Protein AF-A0A495YMJ0-F1 (afdb_monomer)

Structure (mmCIF, N/CA/C/O backbone):
data_AF-A0A495YMJ0-F1
#
_entry.id   AF-A0A495YMJ0-F1
#
loop_
_atom_site.group_PDB
_atom_site.id
_atom_site.type_symbol
_atom_site.label_atom_id
_atom_site.label_alt_id
_atom_site.label_comp_id
_atom_site.label_asym_id
_atom_site.label_entity_id
_atom_site.label_seq_id
_atom_site.pdbx_PDB_ins_code
_atom_site.Cartn_x
_atom_site.Cartn_y
_atom_site.Cartn_z
_atom_site.occupancy
_atom_site.B_iso_or_equiv
_atom_site.auth_seq_id
_atom_site.auth_comp_id
_atom_site.auth_asym_id
_atom_site.auth_atom_id
_atom_site.pdbx_PDB_model_num
ATOM 1 N N . MET A 1 1 ? -19.821 2.654 14.635 1.00 47.00 1 MET A N 1
ATOM 2 C CA . MET A 1 1 ? -18.580 1.934 14.264 1.00 47.00 1 MET A CA 1
ATOM 3 C C . MET A 1 1 ? -17.889 2.716 13.156 1.00 47.00 1 MET A C 1
ATOM 5 O O . MET A 1 1 ? -18.572 3.091 12.212 1.00 47.00 1 MET A O 1
ATOM 9 N N . ARG A 1 2 ? -16.588 3.023 13.265 1.00 61.34 2 ARG A N 1
ATOM 10 C CA . ARG A 1 2 ? -15.828 3.596 12.138 1.00 61.34 2 ARG A CA 1
ATOM 11 C C . ARG A 1 2 ? -15.476 2.460 11.178 1.00 61.34 2 ARG A C 1
ATOM 13 O O . ARG A 1 2 ? -14.910 1.464 11.615 1.00 61.34 2 ARG A O 1
ATOM 20 N N . MET A 1 3 ? -15.832 2.606 9.906 1.00 70.12 3 MET A N 1
ATOM 21 C CA . MET A 1 3 ? -15.425 1.672 8.858 1.00 70.12 3 MET A CA 1
ATOM 22 C C . MET A 1 3 ? -13.913 1.806 8.652 1.00 70.12 3 MET A C 1
ATOM 24 O O . MET A 1 3 ? -13.414 2.912 8.444 1.00 70.12 3 MET A O 1
ATOM 28 N N . LEU A 1 4 ? -13.185 0.697 8.781 1.00 79.44 4 LEU A N 1
ATOM 29 C CA . LEU A 1 4 ? -11.745 0.651 8.561 1.00 79.44 4 LEU A CA 1
ATOM 30 C C . LEU A 1 4 ? -11.475 0.170 7.137 1.00 79.44 4 LEU A C 1
ATOM 32 O O . LEU A 1 4 ? -11.844 -0.947 6.786 1.0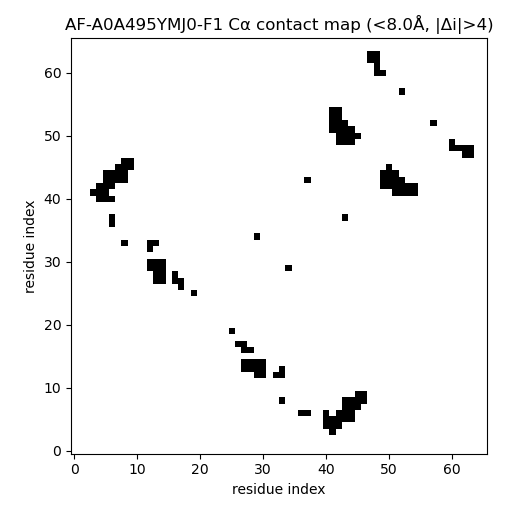0 79.44 4 LEU A O 1
ATOM 36 N N . THR A 1 5 ? -10.805 0.997 6.340 1.00 85.00 5 THR A N 1
ATOM 37 C CA . THR A 1 5 ? -10.380 0.624 4.987 1.00 85.00 5 THR A CA 1
ATOM 38 C C . THR A 1 5 ? -8.937 0.130 5.020 1.00 85.00 5 THR A C 1
ATOM 40 O O . THR A 1 5 ? -8.055 0.800 5.558 1.00 85.00 5 THR A O 1
ATOM 43 N N . VAL A 1 6 ? -8.682 -1.035 4.431 1.00 89.38 6 VAL A N 1
ATOM 44 C CA . VAL A 1 6 ? -7.331 -1.581 4.255 1.00 89.38 6 VAL A CA 1
ATOM 45 C C . VAL A 1 6 ? -7.049 -1.639 2.761 1.00 89.38 6 VAL A C 1
ATOM 47 O O . VAL A 1 6 ? -7.804 -2.264 2.021 1.00 89.38 6 VAL A O 1
ATOM 50 N N . LEU A 1 7 ? -5.983 -0.974 2.316 1.00 91.25 7 LEU A N 1
ATOM 51 C CA . LEU A 1 7 ? -5.515 -1.075 0.937 1.00 91.25 7 LEU A CA 1
ATOM 52 C C . LEU A 1 7 ? -4.515 -2.225 0.833 1.00 91.25 7 LEU A C 1
ATOM 54 O O . LEU A 1 7 ? -3.462 -2.188 1.471 1.00 91.25 7 LEU A O 1
ATOM 58 N N . VAL A 1 8 ? -4.834 -3.224 0.017 1.00 92.12 8 VAL A N 1
ATOM 59 C C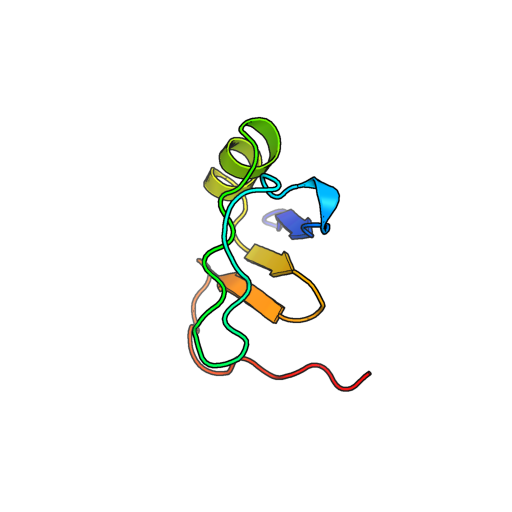A . VAL A 1 8 ? -3.936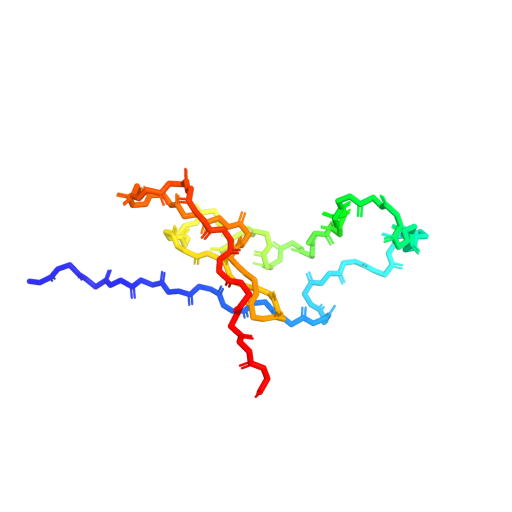 -4.343 -0.285 1.00 92.12 8 VAL A CA 1
ATOM 60 C C . VAL A 1 8 ? -3.355 -4.122 -1.674 1.00 92.12 8 VAL A C 1
ATOM 62 O O . VAL A 1 8 ? -4.076 -4.215 -2.663 1.00 92.12 8 VAL A O 1
ATOM 65 N N . LEU A 1 9 ? -2.062 -3.813 -1.728 1.00 89.94 9 LEU A N 1
ATOM 66 C CA . LEU A 1 9 ? -1.327 -3.587 -2.964 1.00 89.94 9 LEU A CA 1
ATOM 67 C C . LEU A 1 9 ? -0.853 -4.909 -3.568 1.00 89.94 9 LEU A C 1
ATOM 69 O O . LEU A 1 9 ? -0.369 -5.803 -2.865 1.00 89.94 9 LEU A O 1
ATOM 73 N N . GLN A 1 10 ? -0.934 -4.978 -4.887 1.00 89.75 10 GLN A N 1
ATOM 74 C CA . GLN A 1 10 ? -0.406 -6.028 -5.743 1.00 89.75 10 GLN A CA 1
ATOM 75 C C . GLN A 1 10 ? 0.860 -5.549 -6.456 1.00 89.75 10 GLN A C 1
ATOM 77 O O . GLN A 1 10 ? 1.153 -4.357 -6.524 1.00 89.75 10 GLN A O 1
ATOM 82 N N . ASP A 1 11 ? 1.612 -6.478 -7.047 1.00 86.38 11 ASP A N 1
ATOM 83 C CA . ASP A 1 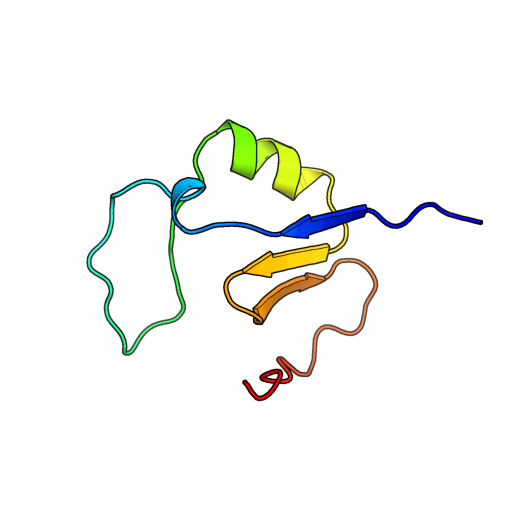11 ? 2.801 -6.130 -7.838 1.00 86.38 11 ASP A CA 1
ATOM 84 C C . ASP A 1 11 ? 2.475 -5.171 -9.000 1.00 86.38 11 ASP A C 1
ATOM 86 O O . ASP A 1 11 ? 3.281 -4.305 -9.334 1.00 86.38 11 ASP A O 1
ATOM 90 N N . SER A 1 12 ? 1.277 -5.286 -9.585 1.00 88.62 12 SER A N 1
ATOM 91 C CA . SER A 1 12 ? 0.794 -4.423 -10.670 1.00 88.62 12 SER A CA 1
ATOM 92 C C . SER A 1 12 ? 0.549 -2.972 -10.256 1.00 88.62 12 SER A C 1
ATOM 94 O 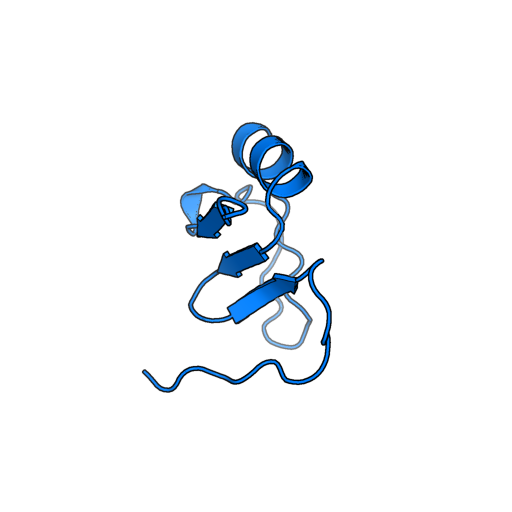O . SER A 1 12 ? 0.472 -2.112 -11.130 1.00 88.62 12 SER A O 1
ATOM 96 N N . ASP A 1 13 ? 0.431 -2.692 -8.956 1.00 88.75 13 ASP A N 1
ATOM 97 C CA . ASP A 1 13 ? 0.201 -1.343 -8.426 1.00 88.75 13 ASP A CA 1
ATOM 98 C C . ASP A 1 13 ? 1.477 -0.502 -8.387 1.00 88.75 13 ASP A C 1
ATOM 100 O O . ASP A 1 13 ? 1.435 0.706 -8.147 1.00 88.75 13 ASP A O 1
ATOM 104 N N . PHE A 1 14 ? 2.620 -1.128 -8.659 1.00 87.56 14 PHE A N 1
ATOM 105 C CA . PHE A 1 14 ? 3.907 -0.468 -8.742 1.00 87.56 14 PHE A CA 1
ATOM 106 C C . PHE A 1 14 ? 4.256 -0.126 -10.192 1.00 87.56 14 PHE A C 1
ATOM 108 O O . PHE A 1 14 ? 3.865 -0.796 -11.158 1.00 87.56 14 PHE A O 1
ATOM 115 N N . LYS A 1 15 ? 4.997 0.967 -10.356 1.00 84.31 15 LYS A N 1
ATOM 116 C CA . LYS A 1 15 ? 5.689 1.265 -11.602 1.00 84.31 15 LYS A CA 1
ATOM 117 C C . LYS A 1 15 ? 6.757 0.189 -11.829 1.00 84.31 15 LYS A C 1
ATOM 119 O O . LYS A 1 15 ? 7.354 -0.283 -10.862 1.00 84.31 15 LYS A O 1
ATOM 124 N N . PRO A 1 16 ? 7.034 -0.180 -13.086 1.00 73.38 16 PRO A N 1
ATOM 125 C CA . PRO A 1 16 ? 8.059 -1.171 -13.416 1.00 73.38 16 PRO A CA 1
ATOM 126 C C . PRO A 1 16 ? 9.500 -0.687 -13.143 1.00 73.38 16 PRO A C 1
ATOM 128 O O . PRO A 1 16 ? 10.451 -1.391 -13.467 1.00 73.38 16 PRO A O 1
ATOM 131 N N . GLU A 1 17 ? 9.677 0.505 -12.571 1.00 65.12 17 GLU A N 1
ATOM 132 C CA . GLU A 1 17 ? 10.951 1.212 -12.487 1.00 65.12 17 GLU A CA 1
ATOM 133 C C . GLU A 1 17 ? 11.640 1.008 -11.130 1.00 65.12 17 GLU A C 1
ATOM 135 O O . GLU A 1 17 ? 11.084 1.329 -10.078 1.00 65.12 17 GLU A O 1
ATOM 140 N N . GLY A 1 18 ? 12.882 0.518 -11.188 1.00 51.66 18 GLY A N 1
ATOM 141 C CA . GLY A 1 18 ? 13.845 0.487 -10.088 1.00 51.66 18 GLY A CA 1
ATOM 142 C C . GLY A 1 18 ? 14.430 -0.904 -9.865 1.00 51.66 18 GLY A C 1
ATOM 143 O O . GLY A 1 18 ? 13.706 -1.821 -9.478 1.00 51.66 18 GLY A O 1
ATOM 144 N N . GLU A 1 19 ? 15.739 -1.059 -10.094 1.00 47.88 19 GLU A N 1
ATOM 145 C CA . GLU A 1 19 ? 16.496 -2.253 -9.702 1.00 47.88 19 GLU A CA 1
ATOM 146 C C . GLU A 1 19 ? 16.110 -2.674 -8.279 1.00 47.88 19 GLU A C 1
ATOM 148 O O . GLU A 1 19 ? 16.254 -1.912 -7.318 1.00 47.88 19 GLU A O 1
ATOM 153 N N . ARG A 1 20 ? 15.588 -3.899 -8.137 1.00 55.16 20 ARG A N 1
ATOM 154 C CA . ARG A 1 20 ? 15.319 -4.491 -6.826 1.00 55.16 20 ARG A CA 1
ATOM 155 C C . ARG A 1 20 ? 16.652 -4.872 -6.192 1.00 55.16 20 ARG A C 1
ATOM 157 O O . ARG A 1 20 ? 17.091 -6.012 -6.300 1.00 55.16 20 ARG A O 1
ATOM 164 N N . ASP A 1 21 ? 17.280 -3.920 -5.514 1.00 60.69 21 ASP A N 1
ATOM 165 C CA . ASP A 1 21 ? 18.348 -4.216 -4.566 1.00 60.69 21 ASP A CA 1
ATOM 166 C C . ASP A 1 21 ? 17.722 -4.923 -3.355 1.00 60.69 21 ASP A C 1
ATOM 168 O O . ASP A 1 21 ? 17.103 -4.299 -2.490 1.00 60.69 21 ASP A O 1
ATOM 172 N N . LEU A 1 22 ? 17.837 -6.254 -3.328 1.00 60.19 22 LEU A N 1
ATOM 173 C CA . LEU A 1 22 ? 17.294 -7.109 -2.268 1.00 60.19 22 LEU A CA 1
ATOM 174 C C . LEU A 1 22 ? 17.893 -6.798 -0.881 1.00 60.19 22 LEU A C 1
ATOM 176 O O . LEU A 1 22 ? 17.355 -7.266 0.120 1.00 60.19 22 LEU A O 1
ATOM 180 N N . GLY A 1 23 ? 18.975 -6.010 -0.809 1.00 65.94 23 GLY A N 1
ATOM 181 C CA . GLY A 1 23 ? 19.584 -5.548 0.437 1.00 65.94 23 GLY A CA 1
ATOM 182 C C . GLY A 1 23 ? 18.995 -4.249 1.001 1.00 65.94 23 GLY A C 1
ATOM 183 O O . GLY A 1 23 ? 19.391 -3.839 2.092 1.00 65.94 23 GLY A O 1
ATOM 184 N N . LYS A 1 24 ? 18.069 -3.581 0.296 1.00 59.34 24 LYS A N 1
ATOM 185 C CA . LYS A 1 24 ? 17.518 -2.277 0.702 1.00 59.34 24 LYS A CA 1
ATOM 186 C C . LYS A 1 24 ? 16.017 -2.327 0.998 1.00 59.34 24 LYS A C 1
ATOM 188 O O . LYS A 1 24 ? 15.303 -3.194 0.491 1.00 59.34 24 LYS A O 1
ATOM 193 N N . PRO A 1 25 ? 15.506 -1.377 1.809 1.00 62.31 25 PRO A N 1
ATOM 194 C CA . PRO A 1 25 ? 14.072 -1.180 1.969 1.00 62.31 25 PRO A CA 1
ATOM 195 C C . PRO A 1 25 ? 13.400 -1.044 0.604 1.00 62.31 25 P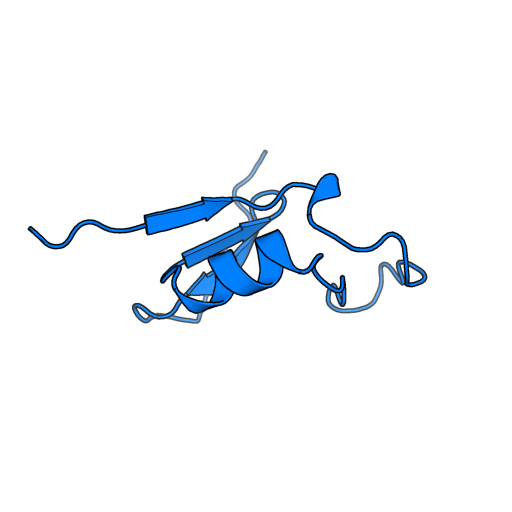RO A C 1
ATOM 197 O O . PRO A 1 25 ? 13.930 -0.392 -0.291 1.00 62.31 25 PRO A O 1
ATOM 200 N N . PHE A 1 26 ? 12.230 -1.654 0.447 1.00 65.19 26 PHE A N 1
ATOM 201 C CA . PHE A 1 26 ? 11.482 -1.605 -0.802 1.00 65.19 26 PHE A CA 1
ATOM 202 C C . PHE A 1 26 ? 11.115 -0.153 -1.160 1.00 65.19 26 PHE A C 1
ATOM 204 O O . PHE A 1 26 ? 10.354 0.489 -0.439 1.00 65.19 26 PHE A O 1
ATOM 211 N N . GLN A 1 27 ? 11.651 0.350 -2.278 1.00 67.25 27 GLN A N 1
ATOM 212 C CA . GLN A 1 27 ? 11.405 1.704 -2.802 1.00 67.25 27 GLN A CA 1
ATOM 213 C C . GLN A 1 27 ? 10.516 1.693 -4.057 1.00 67.25 27 GLN A C 1
ATOM 215 O O . GLN A 1 27 ? 10.699 2.500 -4.965 1.00 67.25 27 GLN A O 1
ATOM 220 N N . GLY A 1 28 ? 9.561 0.761 -4.143 1.00 74.06 28 GLY A N 1
ATOM 221 C CA . GLY A 1 28 ? 8.651 0.707 -5.285 1.00 74.06 28 GLY A CA 1
ATOM 222 C C . GLY A 1 28 ? 7.807 1.978 -5.380 1.00 74.06 28 GLY A C 1
ATOM 223 O O . GLY A 1 28 ? 7.061 2.300 -4.454 1.00 74.06 28 GLY A O 1
ATOM 224 N N . GLN A 1 29 ? 7.897 2.690 -6.504 1.00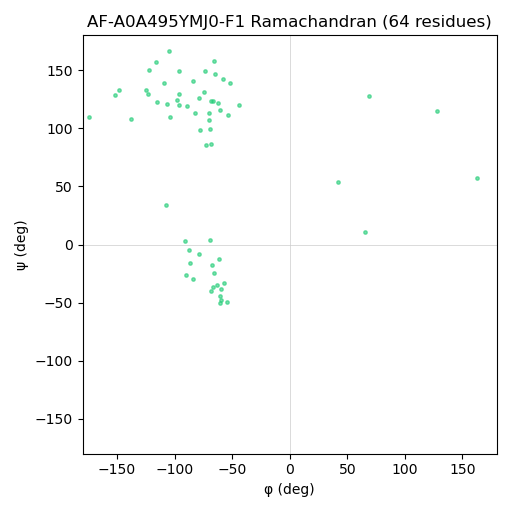 83.06 29 GLN A N 1
ATOM 225 C CA . GLN A 1 29 ? 6.991 3.802 -6.785 1.00 83.06 29 GLN A CA 1
ATOM 226 C C . GLN A 1 29 ? 5.618 3.257 -7.171 1.00 83.06 29 GLN A C 1
ATOM 228 O O . GLN A 1 29 ? 5.519 2.384 -8.030 1.00 83.06 29 GLN A O 1
ATOM 233 N N . LEU A 1 30 ? 4.555 3.779 -6.564 1.00 87.75 30 LEU A N 1
ATOM 234 C CA . LEU A 1 30 ? 3.188 3.415 -6.930 1.00 87.75 30 LEU A CA 1
ATOM 235 C C . LEU A 1 30 ? 2.789 4.046 -8.267 1.00 87.75 30 LEU A C 1
ATOM 237 O O . LEU A 1 30 ? 3.232 5.143 -8.621 1.00 87.75 30 LEU A O 1
ATOM 241 N N . ARG A 1 31 ? 1.914 3.352 -8.994 1.00 89.12 31 ARG A N 1
ATOM 242 C CA . ARG A 1 31 ? 1.112 3.956 -10.061 1.00 89.12 31 ARG A CA 1
ATOM 243 C C . ARG A 1 31 ? 0.151 4.975 -9.457 1.00 89.12 31 ARG A C 1
ATOM 245 O O . ARG A 1 31 ? -0.170 4.908 -8.273 1.00 89.12 31 ARG A O 1
ATOM 252 N N . GLU A 1 32 ? -0.300 5.909 -10.280 1.00 91.06 32 GLU A N 1
ATOM 253 C CA . GLU A 1 32 ? -1.111 7.051 -9.851 1.00 91.06 32 GLU A CA 1
ATOM 254 C C . GLU A 1 32 ? -2.368 6.623 -9.074 1.00 91.06 32 GLU A C 1
ATOM 256 O O . GLU A 1 32 ? -2.564 7.059 -7.940 1.00 91.06 32 GLU A O 1
ATOM 261 N N . ASP A 1 33 ? -3.140 5.671 -9.601 1.00 90.75 33 ASP A N 1
ATOM 262 C CA . ASP A 1 33 ? -4.364 5.177 -8.951 1.00 90.75 33 ASP A CA 1
ATOM 263 C C . ASP A 1 33 ? -4.095 4.580 -7.561 1.00 90.75 33 ASP A C 1
ATOM 265 O O . ASP A 1 33 ? -4.748 4.925 -6.569 1.00 90.75 33 ASP A O 1
ATOM 269 N N . ALA A 1 34 ? -3.081 3.716 -7.466 1.00 89.88 34 ALA A N 1
ATOM 270 C CA . ALA A 1 34 ? -2.685 3.081 -6.214 1.00 89.88 34 ALA A CA 1
ATOM 271 C C . ALA A 1 34 ? -2.117 4.098 -5.214 1.00 89.88 34 ALA A C 1
ATOM 273 O O . ALA A 1 34 ? -2.380 4.010 -4.011 1.00 89.88 34 ALA A O 1
ATOM 274 N N . TYR A 1 35 ? -1.379 5.100 -5.703 1.00 89.69 35 TYR A N 1
ATOM 275 C CA . TYR A 1 35 ? -0.901 6.213 -4.894 1.00 89.69 35 TYR A CA 1
ATOM 276 C C . TYR A 1 35 ? -2.072 6.993 -4.290 1.00 89.69 35 TYR A C 1
ATOM 278 O O . TYR A 1 35 ? -2.115 7.160 -3.069 1.00 89.69 35 TYR A O 1
ATOM 286 N N . HIS A 1 36 ? -3.060 7.395 -5.093 1.00 90.81 36 HIS A N 1
ATOM 287 C CA . HIS A 1 36 ? -4.235 8.118 -4.604 1.00 90.81 36 HIS A CA 1
ATOM 288 C C . HIS A 1 36 ? -5.039 7.310 -3.579 1.00 90.81 36 HIS A C 1
ATOM 290 O O . HIS A 1 36 ? -5.378 7.839 -2.515 1.00 90.81 36 HIS A O 1
ATOM 296 N N . ALA A 1 37 ? -5.267 6.018 -3.832 1.00 88.94 37 ALA A N 1
ATOM 297 C CA . ALA A 1 37 ? -5.908 5.124 -2.867 1.00 88.94 37 ALA A CA 1
ATOM 298 C C . ALA A 1 37 ? -5.111 5.036 -1.550 1.00 88.94 37 ALA A C 1
ATOM 300 O O . ALA A 1 37 ? -5.679 5.037 -0.453 1.00 88.94 37 ALA A O 1
ATOM 301 N N . SER A 1 38 ? -3.776 5.023 -1.636 1.00 89.00 38 SER A N 1
ATOM 302 C CA . SER A 1 38 ? -2.904 4.937 -0.461 1.00 89.00 38 SER A CA 1
ATOM 303 C C . SER A 1 38 ? -2.982 6.168 0.448 1.00 89.00 38 SER A C 1
ATOM 305 O O . SER A 1 38 ? -2.700 6.059 1.645 1.00 89.00 38 SER A O 1
ATOM 307 N N . LEU A 1 39 ? -3.374 7.340 -0.067 1.00 87.44 39 LEU A N 1
ATOM 308 C CA . LEU A 1 39 ? -3.451 8.575 0.720 1.00 87.44 39 LEU A CA 1
ATOM 309 C C . LEU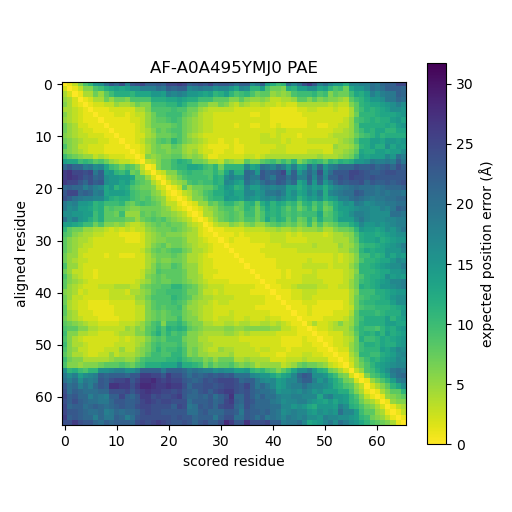 A 1 39 ? -4.565 8.514 1.767 1.00 87.44 39 LEU A C 1
ATOM 311 O O . LEU A 1 39 ? -4.354 8.942 2.910 1.00 87.44 39 LEU A O 1
ATOM 315 N N . THR A 1 40 ? -5.709 7.947 1.388 1.00 87.88 40 THR A N 1
ATOM 316 C CA . THR A 1 40 ? -6.926 7.872 2.206 1.00 87.88 40 THR A CA 1
ATOM 317 C C . THR A 1 40 ? -6.979 6.614 3.067 1.00 87.88 40 THR A C 1
ATOM 319 O O . THR A 1 40 ? -7.565 6.656 4.147 1.00 87.88 40 THR A O 1
ATOM 322 N N . ALA A 1 41 ? -6.308 5.530 2.660 1.00 88.62 41 ALA A N 1
ATOM 323 C CA . ALA A 1 41 ? -6.251 4.287 3.422 1.00 88.62 41 ALA A CA 1
ATOM 324 C C . ALA A 1 41 ? -5.485 4.452 4.759 1.00 88.62 41 ALA A C 1
ATOM 326 O O . ALA A 1 41 ? -4.305 4.849 4.758 1.00 88.62 41 ALA A O 1
ATOM 327 N N . PRO A 1 42 ? -6.114 4.134 5.912 1.00 87.94 42 PRO A N 1
ATOM 328 C CA . PRO A 1 42 ? -5.433 4.079 7.207 1.00 87.94 42 PRO A CA 1
ATOM 329 C C . PRO A 1 42 ? -4.340 3.008 7.279 1.00 87.94 42 PRO A C 1
ATOM 331 O O . PRO A 1 42 ? -3.313 3.237 7.920 1.00 87.94 42 PRO A O 1
ATOM 334 N N . ILE A 1 43 ? -4.550 1.870 6.609 1.00 89.19 43 ILE A N 1
ATOM 335 C CA . ILE A 1 43 ? -3.609 0.749 6.548 1.00 89.19 43 ILE A CA 1
ATOM 336 C C . ILE A 1 43 ? -3.310 0.426 5.082 1.00 89.19 43 ILE A C 1
ATOM 338 O O . ILE A 1 43 ? -4.234 0.312 4.277 1.00 89.19 43 ILE A O 1
ATOM 342 N N . VAL A 1 44 ? -2.028 0.265 4.748 1.00 89.38 44 VAL A N 1
ATOM 343 C CA . VAL A 1 44 ? -1.567 -0.190 3.426 1.00 89.38 44 VAL A CA 1
ATOM 344 C C . VAL A 1 44 ? -0.705 -1.433 3.603 1.00 89.38 44 VAL A C 1
ATOM 346 O O . VAL A 1 44 ? 0.233 -1.423 4.405 1.00 89.38 44 VAL A O 1
ATOM 349 N N . MET A 1 45 ? -1.009 -2.483 2.847 1.00 89.88 45 MET A N 1
ATOM 350 C CA . MET A 1 45 ? -0.318 -3.770 2.875 1.00 89.88 45 MET A CA 1
ATOM 351 C C . MET A 1 45 ? 0.242 -4.133 1.501 1.00 89.88 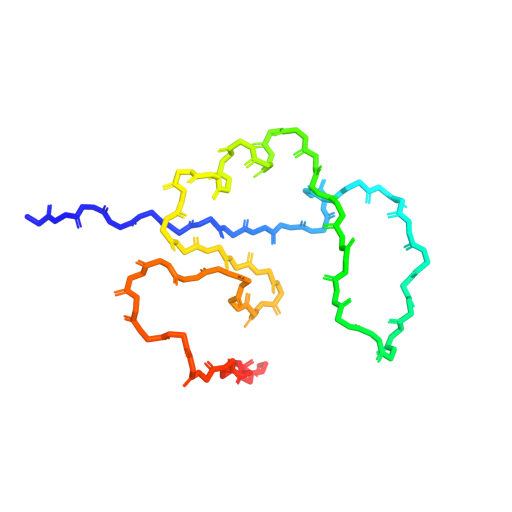45 MET A C 1
ATOM 353 O O . MET A 1 45 ? -0.336 -3.770 0.484 1.00 89.88 45 MET A O 1
ATOM 357 N N . TYR A 1 46 ? 1.341 -4.883 1.476 1.00 87.00 46 TYR A N 1
ATOM 358 C CA . TYR A 1 46 ? 1.934 -5.467 0.271 1.00 87.00 46 TYR A CA 1
ATOM 359 C C . TYR A 1 46 ? 2.680 -6.752 0.638 1.00 87.00 46 TYR A C 1
ATOM 361 O O . TYR A 1 46 ? 3.500 -6.727 1.555 1.00 87.00 46 TYR A O 1
ATOM 369 N N . ARG A 1 47 ? 2.407 -7.869 -0.058 1.00 81.50 47 ARG A N 1
ATOM 370 C CA . ARG A 1 47 ? 3.047 -9.187 0.171 1.00 81.50 47 ARG A CA 1
ATOM 371 C C . ARG A 1 47 ? 3.199 -9.528 1.667 1.00 81.50 47 ARG A C 1
ATOM 373 O O . ARG A 1 47 ? 4.301 -9.769 2.151 1.00 81.50 47 ARG A O 1
ATOM 380 N N . ASN A 1 48 ? 2.089 -9.473 2.405 1.00 80.31 48 ASN A N 1
ATOM 381 C CA . ASN A 1 48 ? 1.999 -9.739 3.851 1.00 80.31 48 ASN A CA 1
ATOM 382 C C . ASN A 1 48 ? 2.742 -8.755 4.774 1.00 80.31 48 ASN A C 1
ATOM 384 O O . ASN A 1 48 ? 2.841 -8.991 5.975 1.00 80.31 48 ASN A O 1
ATOM 388 N N . ARG A 1 49 ? 3.231 -7.627 4.250 1.00 76.88 49 ARG A N 1
ATOM 389 C CA . ARG A 1 49 ? 3.892 -6.575 5.031 1.00 76.88 49 ARG A CA 1
ATOM 390 C C . ARG A 1 49 ? 3.013 -5.340 5.117 1.00 76.88 49 ARG A C 1
ATOM 392 O O . ARG A 1 49 ? 2.420 -4.922 4.126 1.00 76.88 49 ARG A O 1
ATOM 399 N N . VAL A 1 50 ? 2.962 -4.724 6.295 1.00 85.12 50 VAL A N 1
ATOM 400 C CA . VAL A 1 50 ? 2.308 -3.424 6.486 1.00 85.12 50 VAL A CA 1
ATOM 401 C C . VAL A 1 50 ? 3.286 -2.327 6.073 1.00 85.12 50 VAL A C 1
ATOM 403 O O . VAL A 1 50 ? 4.307 -2.126 6.724 1.00 85.12 50 VAL A O 1
ATOM 406 N N . LEU A 1 51 ? 2.970 -1.614 4.991 1.00 82.56 51 LEU A N 1
ATOM 407 C CA . LEU A 1 51 ? 3.765 -0.480 4.510 1.00 82.56 51 LEU A CA 1
ATOM 408 C C . LEU A 1 51 ? 3.412 0.821 5.240 1.00 82.56 51 LEU A C 1
ATOM 410 O O . LEU A 1 51 ? 4.251 1.706 5.387 1.00 82.56 51 LEU A O 1
ATOM 414 N N . LYS A 1 52 ? 2.159 0.953 5.691 1.00 84.56 52 LYS A N 1
ATOM 415 C CA . LYS A 1 52 ? 1.643 2.146 6.372 1.00 84.56 52 LYS A CA 1
ATOM 416 C C . LYS A 1 52 ? 0.575 1.742 7.378 1.00 84.56 52 LYS A C 1
ATOM 418 O O . LYS A 1 52 ? -0.346 1.011 7.026 1.00 84.56 52 LYS A O 1
ATOM 423 N N . ASN A 1 53 ? 0.662 2.278 8.593 1.00 85.75 53 ASN A N 1
ATOM 424 C CA . ASN A 1 53 ? -0.380 2.178 9.612 1.00 85.75 53 ASN A CA 1
ATOM 425 C C . ASN A 1 53 ? -0.542 3.533 10.318 1.00 85.75 53 ASN A C 1
ATOM 427 O O . ASN A 1 53 ? 0.320 3.944 11.091 1.00 85.75 53 ASN A O 1
ATOM 431 N N . ARG A 1 54 ? -1.648 4.232 10.043 1.00 78.56 54 ARG A N 1
ATOM 432 C CA . ARG A 1 54 ? -1.979 5.534 10.650 1.00 78.56 54 ARG A CA 1
ATOM 433 C C . ARG A 1 54 ? -2.816 5.437 11.929 1.00 78.56 54 ARG A C 1
ATOM 435 O O . ARG A 1 54 ? -3.191 6.472 12.467 1.00 78.56 54 ARG A O 1
ATOM 442 N N . LEU A 1 55 ? -3.122 4.232 12.412 1.00 78.69 55 LEU A N 1
ATOM 443 C CA . LEU A 1 55 ? -3.918 4.045 13.629 1.00 78.69 55 LEU A CA 1
ATOM 444 C C . LEU A 1 55 ? -3.071 4.070 14.915 1.00 78.69 55 LEU A C 1
ATOM 446 O O . LEU A 1 55 ? -3.639 4.252 15.985 1.00 78.69 55 LEU A O 1
ATOM 450 N N . GLY A 1 56 ? -1.739 3.921 14.805 1.00 56.69 56 GLY A N 1
ATOM 451 C CA . GLY A 1 56 ? -0.827 3.653 15.931 1.00 56.69 56 GLY A CA 1
ATOM 452 C C . GLY A 1 56 ? -1.073 2.239 16.480 1.00 56.69 56 GLY A C 1
ATOM 453 O O . GLY A 1 56 ? -2.207 1.854 16.711 1.00 56.69 56 GLY A O 1
ATOM 454 N N . THR A 1 57 ? -0.117 1.336 16.652 1.00 51.91 57 THR A N 1
ATOM 455 C CA . THR A 1 57 ? 1.318 1.401 16.932 1.00 51.91 57 THR A CA 1
ATOM 456 C C . THR A 1 57 ? 2.142 1.031 15.694 1.00 51.91 57 THR A C 1
ATOM 458 O O . THR A 1 57 ? 2.033 -0.071 15.158 1.00 51.91 57 THR A O 1
ATOM 461 N N . ALA A 1 58 ? 2.994 1.946 15.230 1.00 50.75 58 ALA A N 1
ATOM 462 C CA . ALA A 1 58 ? 4.066 1.612 14.299 1.00 50.75 58 ALA A CA 1
ATOM 463 C C . ALA A 1 58 ? 5.193 0.967 15.111 1.00 50.75 58 ALA A C 1
ATOM 465 O O . ALA A 1 58 ? 5.943 1.665 15.784 1.00 50.75 58 ALA A O 1
ATOM 466 N N . GLY A 1 59 ? 5.265 -0.359 15.124 1.00 40.69 59 GLY A N 1
ATOM 467 C CA . GLY A 1 59 ? 6.316 -1.031 15.881 1.00 40.69 59 GLY A CA 1
ATOM 468 C C . GLY A 1 59 ? 6.027 -2.491 16.139 1.00 40.69 59 GLY A C 1
ATOM 469 O O . GLY A 1 59 ? 5.910 -2.863 17.288 1.00 40.69 59 GLY A O 1
ATOM 470 N N . VAL A 1 60 ? 5.821 -3.261 15.076 1.00 40.75 60 VAL A N 1
ATOM 471 C CA . VAL A 1 60 ? 6.407 -4.583 14.801 1.00 40.75 60 VAL A CA 1
ATOM 472 C C . VAL A 1 60 ? 5.907 -4.882 13.388 1.00 40.75 60 VAL A C 1
ATOM 474 O O . VAL A 1 60 ? 4.709 -5.064 13.175 1.00 40.75 60 VAL A O 1
ATOM 477 N N . ILE A 1 61 ? 6.798 -4.867 12.392 1.00 48.34 61 ILE A N 1
ATOM 478 C CA . ILE A 1 61 ? 6.516 -5.535 11.117 1.00 48.34 61 ILE A CA 1
ATOM 479 C C . ILE A 1 61 ? 6.515 -7.018 11.481 1.00 48.34 61 ILE A C 1
ATOM 481 O O . ILE A 1 61 ? 7.562 -7.654 11.488 1.00 48.34 61 ILE A O 1
ATOM 485 N N . ALA A 1 62 ? 5.371 -7.533 11.930 1.00 42.06 62 ALA A N 1
ATOM 486 C CA . ALA A 1 62 ? 5.221 -8.957 12.146 1.00 42.06 62 ALA A CA 1
ATOM 487 C C . ALA A 1 62 ? 5.200 -9.551 10.744 1.00 42.06 62 ALA A C 1
ATOM 489 O O . ALA A 1 62 ? 4.255 -9.323 9.987 1.00 42.06 62 ALA A O 1
ATOM 490 N N . GLU A 1 63 ? 6.285 -10.218 10.360 1.00 40.53 63 GLU A N 1
ATOM 491 C CA . GLU A 1 63 ? 6.223 -11.143 9.242 1.00 40.53 63 GLU A CA 1
ATOM 492 C C . GLU A 1 63 ? 5.077 -12.101 9.559 1.00 40.53 63 GLU A C 1
ATOM 494 O O . GLU A 1 63 ? 5.131 -12.830 10.548 1.00 40.53 63 GLU A O 1
ATOM 499 N N . VAL A 1 64 ? 3.987 -12.019 8.795 1.00 42.38 64 VAL A N 1
ATOM 500 C CA . VAL A 1 64 ? 2.943 -13.036 8.866 1.00 42.38 64 VAL A CA 1
ATOM 501 C C . VAL A 1 64 ? 3.573 -14.274 8.230 1.00 42.38 64 VAL A C 1
ATOM 503 O O . VAL A 1 64 ? 3.905 -14.204 7.040 1.00 42.38 64 VAL A O 1
ATOM 506 N N . PRO A 1 65 ? 3.829 -15.353 8.996 1.00 36.56 65 PRO A N 1
ATOM 507 C CA . PRO A 1 65 ? 4.387 -16.567 8.426 1.00 36.56 65 PRO A CA 1
ATOM 508 C C . PRO A 1 65 ? 3.458 -17.079 7.321 1.00 36.56 65 PRO A C 1
ATOM 510 O O . PRO A 1 65 ? 2.238 -16.922 7.412 1.00 36.56 65 PRO A O 1
ATOM 513 N N . ALA A 1 66 ? 4.083 -17.595 6.261 1.00 44.28 66 ALA A N 1
ATOM 514 C CA . ALA A 1 66 ? 3.427 -18.106 5.061 1.00 44.28 66 ALA A CA 1
ATOM 515 C C . ALA A 1 66 ? 2.436 -19.239 5.358 1.00 44.28 66 ALA A C 1
ATOM 517 O O . ALA A 1 66 ? 2.704 -20.026 6.296 1.00 44.28 66 ALA A O 1
#

Radius of gyration: 12.83 Å; Cα contacts (8 Å, |Δi|>4): 71; chains: 1; bounding box: 38×27×30 Å

Secondary structure (DSSP, 8-state):
-PPPPEEEE-GGGB-S-S---TTS---PPBPHHHHHHHHH-SEEEETTEEEEESSS----------

Mean predicted aligned error: 9.19 Å

Sequence (66 aa):
MRMLTVLVLQDSDFKPEGERDLGKPFQGQLREDAYHASLTAPIVMYRNRVLKNRLGTAGVIAEVPA

Foldseek 3Di:
DDDADEAEDDPVQFDPDDDPPVPDDDPTHGDPVSVVVVVPHQWYHYPQFTPHHNPDDPDDRPRPDD

pLDDT: mean 73.72, std 17.41, range [36.56, 92.12]

Solvent-accessible surface area (backbone atoms only — not comparable to full-atom values): 4421 Å² total; per-residue (Å²): 133,85,85,83,55,72,43,77,50,54,82,83,37,35,48,96,64,71,86,83,56,87,91,51,82,88,76,71,43,58,33,71,70,50,43,59,53,55,72,75,32,48,30,33,33,43,90,70,35,75,80,41,64,73,80,68,83,86,82,71,87,62,76,62,80,131